Protein AF-A0A0L0VK08-F1 (afdb_monomer)

Structure (mmCIF, N/CA/C/O backbone):
data_AF-A0A0L0VK08-F1
#
_entry.id   AF-A0A0L0VK08-F1
#
loop_
_atom_site.group_PDB
_atom_site.id
_atom_site.type_symbol
_atom_site.label_atom_id
_atom_site.label_alt_id
_atom_site.label_comp_id
_atom_site.label_asym_id
_atom_site.label_entity_id
_atom_site.label_seq_id
_atom_site.pdbx_PDB_ins_code
_atom_site.Cartn_x
_atom_site.Cartn_y
_atom_site.Cartn_z
_atom_site.occupancy
_atom_site.B_iso_or_equiv
_atom_site.auth_seq_id
_atom_site.auth_comp_id
_atom_site.auth_asym_id
_atom_site.auth_atom_id
_atom_site.pdbx_PDB_model_num
ATOM 1 N N . MET A 1 1 ? 15.764 -0.395 -64.715 1.00 39.56 1 MET A N 1
ATOM 2 C CA . MET A 1 1 ? 15.045 -0.062 -63.466 1.00 39.56 1 MET A CA 1
ATOM 3 C C . MET A 1 1 ? 15.143 -1.273 -62.553 1.00 39.56 1 MET A C 1
ATOM 5 O O . MET A 1 1 ? 14.579 -2.305 -62.885 1.00 39.56 1 MET A O 1
ATOM 9 N N . THR A 1 2 ? 15.947 -1.210 -61.494 1.00 41.09 2 THR A N 1
ATOM 10 C CA . THR A 1 2 ? 16.147 -2.313 -60.541 1.00 41.09 2 THR A CA 1
ATOM 11 C C . THR A 1 2 ? 15.056 -2.262 -59.473 1.00 41.09 2 THR A C 1
ATOM 13 O O . THR A 1 2 ? 14.945 -1.271 -58.756 1.00 41.09 2 THR A O 1
ATOM 16 N N . ALA A 1 3 ? 14.233 -3.308 -59.380 1.00 49.62 3 ALA A N 1
ATOM 17 C CA . ALA A 1 3 ? 13.286 -3.469 -58.282 1.00 49.62 3 ALA A CA 1
ATOM 18 C C . ALA A 1 3 ? 14.074 -3.762 -56.994 1.00 49.62 3 ALA A C 1
ATOM 20 O O . ALA A 1 3 ? 14.828 -4.732 -56.936 1.00 49.62 3 ALA A O 1
ATOM 21 N N . GLY A 1 4 ? 13.954 -2.888 -55.993 1.00 55.97 4 GLY A N 1
ATOM 22 C CA . GLY A 1 4 ? 14.628 -3.047 -54.707 1.00 55.97 4 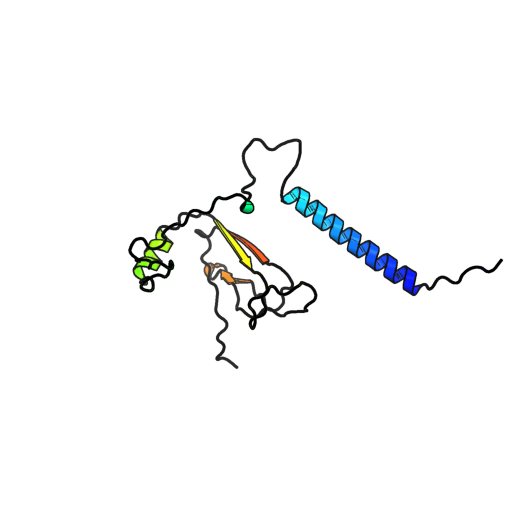GLY A CA 1
ATOM 23 C C . GLY A 1 4 ? 14.109 -4.276 -53.963 1.00 55.97 4 GLY A C 1
ATOM 24 O O . GLY A 1 4 ? 12.905 -4.420 -53.763 1.00 55.97 4 GLY A O 1
ATOM 25 N N . TYR A 1 5 ? 15.019 -5.160 -53.559 1.00 65.75 5 TYR A N 1
ATOM 26 C CA . TYR A 1 5 ? 14.718 -6.294 -52.691 1.00 65.75 5 TYR A CA 1
ATOM 27 C C . TYR A 1 5 ? 14.348 -5.779 -51.293 1.00 65.75 5 TYR A C 1
ATOM 29 O O . TYR A 1 5 ? 15.152 -5.107 -50.647 1.00 65.75 5 TYR A O 1
ATOM 37 N N . VAL A 1 6 ? 13.130 -6.072 -50.835 1.00 62.78 6 VAL A N 1
ATOM 38 C CA . VAL A 1 6 ? 12.663 -5.749 -49.479 1.00 62.78 6 VAL A CA 1
ATOM 39 C C . VAL A 1 6 ? 12.736 -7.020 -48.642 1.00 62.78 6 VAL A C 1
ATOM 41 O O . VAL A 1 6 ? 12.086 -8.009 -48.972 1.00 62.78 6 VAL A O 1
ATOM 44 N N . ASP A 1 7 ? 13.529 -6.993 -47.569 1.00 72.06 7 ASP A N 1
ATOM 45 C CA . ASP A 1 7 ? 13.682 -8.124 -46.652 1.00 72.06 7 ASP A CA 1
ATOM 46 C C . ASP A 1 7 ? 12.348 -8.417 -45.925 1.00 72.06 7 ASP A C 1
ATOM 48 O O . ASP A 1 7 ? 11.868 -7.576 -45.153 1.00 72.06 7 ASP A O 1
ATOM 52 N N . PRO A 1 8 ? 11.737 -9.599 -46.127 1.00 61.53 8 PRO A N 1
ATOM 53 C CA . PRO A 1 8 ? 10.481 -9.966 -45.476 1.00 61.53 8 PRO A CA 1
ATOM 54 C C . PRO A 1 8 ? 10.585 -10.017 -43.942 1.00 61.53 8 PRO A C 1
ATOM 56 O O . PRO A 1 8 ? 9.575 -9.827 -43.257 1.00 61.53 8 PRO A O 1
ATOM 59 N N . ASN A 1 9 ? 11.783 -10.194 -43.372 1.00 67.06 9 ASN A N 1
ATOM 60 C CA . ASN A 1 9 ? 11.978 -10.135 -41.921 1.00 67.06 9 ASN A CA 1
ATOM 61 C C . ASN A 1 9 ? 11.842 -8.709 -41.378 1.00 67.06 9 ASN A C 1
ATOM 63 O O . ASN A 1 9 ? 11.232 -8.514 -40.325 1.00 67.06 9 ASN A O 1
ATOM 67 N N . ALA A 1 10 ? 12.321 -7.702 -42.114 1.00 63.62 10 ALA A N 1
ATOM 68 C CA . ALA A 1 10 ? 12.149 -6.299 -41.743 1.00 63.62 10 ALA A CA 1
ATOM 69 C C . ALA A 1 10 ? 10.664 -5.892 -41.740 1.00 63.62 10 ALA A C 1
ATOM 71 O O . ALA A 1 10 ? 10.222 -5.152 -40.858 1.00 63.62 10 ALA A O 1
ATOM 72 N N . LEU A 1 11 ? 9.875 -6.438 -42.673 1.00 60.41 11 LEU A N 1
ATOM 73 C CA . LEU A 1 11 ? 8.430 -6.210 -42.741 1.00 60.41 11 LEU A CA 1
ATOM 74 C C . LEU A 1 11 ? 7.705 -6.812 -41.523 1.00 60.41 11 LEU A C 1
ATOM 76 O O . LEU A 1 11 ? 6.884 -6.149 -40.890 1.00 60.41 11 LEU A O 1
ATOM 80 N N . ASN A 1 12 ? 8.048 -8.046 -41.146 1.00 65.50 12 ASN A N 1
ATOM 81 C CA . ASN A 1 12 ? 7.442 -8.738 -40.004 1.00 65.50 12 ASN A CA 1
ATOM 82 C C . ASN A 1 12 ? 7.801 -8.089 -38.657 1.00 65.50 12 ASN A C 1
ATOM 84 O O . ASN A 1 12 ? 6.940 -7.968 -37.781 1.00 65.50 12 ASN A O 1
ATOM 88 N N . ILE A 1 13 ? 9.042 -7.614 -38.505 1.00 66.50 13 ILE A N 1
ATOM 89 C CA . ILE A 1 13 ? 9.480 -6.858 -37.321 1.00 66.50 13 ILE A CA 1
ATOM 90 C C . ILE A 1 13 ? 8.703 -5.538 -37.221 1.00 66.50 13 ILE A C 1
ATOM 92 O O . ILE A 1 13 ? 8.157 -5.224 -36.160 1.00 66.50 13 ILE A O 1
ATOM 96 N N . ALA A 1 14 ? 8.555 -4.813 -38.336 1.00 64.50 14 ALA A N 1
ATOM 97 C CA . ALA A 1 14 ? 7.776 -3.578 -38.385 1.00 64.50 14 ALA A CA 1
ATOM 98 C C . ALA A 1 14 ? 6.291 -3.806 -38.041 1.00 64.50 14 ALA A C 1
ATOM 100 O O . ALA A 1 14 ? 5.707 -3.037 -37.273 1.00 64.50 14 ALA A O 1
ATOM 101 N N . HIS A 1 15 ? 5.684 -4.890 -38.537 1.00 65.69 15 HIS A N 1
ATOM 102 C CA . HIS A 1 15 ? 4.318 -5.279 -38.172 1.00 65.69 15 HIS A CA 1
ATOM 103 C C . HIS A 1 15 ? 4.180 -5.615 -36.677 1.00 65.69 15 HIS A C 1
ATOM 105 O O . HIS A 1 15 ? 3.203 -5.206 -36.037 1.00 65.69 15 HIS A O 1
ATOM 111 N N . GLY A 1 16 ? 5.165 -6.308 -36.098 1.00 66.31 16 GLY A N 1
ATOM 112 C CA . GLY A 1 16 ? 5.218 -6.604 -34.665 1.00 66.31 16 GLY A CA 1
ATOM 113 C C . GLY A 1 16 ? 5.289 -5.342 -33.800 1.00 66.31 16 GLY A C 1
ATOM 114 O O . GLY A 1 16 ? 4.549 -5.219 -32.819 1.00 66.31 16 GLY A O 1
ATOM 115 N N . ASP A 1 17 ? 6.115 -4.373 -34.188 1.00 66.88 17 ASP A N 1
ATOM 116 C CA . ASP A 1 17 ? 6.269 -3.107 -33.464 1.00 66.88 17 ASP A CA 1
ATOM 117 C C . ASP A 1 17 ? 5.053 -2.185 -33.600 1.00 66.88 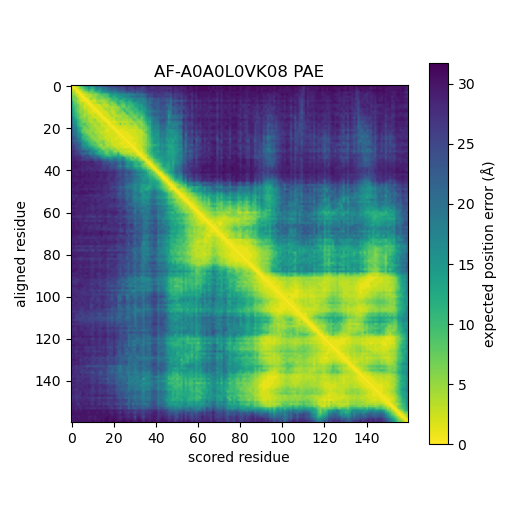17 ASP A C 1
ATOM 119 O O . ASP A 1 17 ? 4.644 -1.556 -32.619 1.00 66.88 17 ASP A O 1
ATOM 123 N N . LEU A 1 18 ? 4.407 -2.150 -34.769 1.00 67.94 18 LEU A N 1
ATOM 124 C CA . LEU A 1 18 ? 3.142 -1.431 -34.964 1.00 67.94 18 LEU A CA 1
ATOM 125 C C . LEU A 1 18 ? 2.023 -2.007 -34.087 1.00 67.94 18 LEU A C 1
ATOM 127 O O . LEU A 1 18 ? 1.283 -1.254 -33.451 1.00 67.94 18 LEU A O 1
ATOM 131 N N . SER A 1 19 ? 1.936 -3.335 -33.986 1.00 74.44 19 SER A N 1
ATOM 132 C CA . SER A 1 19 ? 0.971 -4.021 -33.117 1.00 74.44 19 SER A CA 1
ATOM 133 C C . SER A 1 19 ? 1.220 -3.726 -31.632 1.00 74.44 19 SER A C 1
ATOM 135 O O . SER A 1 19 ? 0.285 -3.409 -30.890 1.00 74.44 19 SER A O 1
ATOM 137 N N . LYS A 1 20 ? 2.487 -3.734 -31.189 1.00 67.06 20 LYS A N 1
ATOM 138 C CA . LYS A 1 20 ? 2.864 -3.346 -29.817 1.00 67.06 20 LYS A CA 1
ATOM 139 C C . LYS A 1 20 ? 2.520 -1.884 -29.525 1.00 67.06 20 LYS A C 1
ATOM 141 O O . LYS A 1 20 ? 1.909 -1.607 -28.494 1.00 67.06 20 LYS A O 1
ATOM 146 N N . ARG A 1 21 ? 2.842 -0.957 -30.436 1.00 68.94 21 ARG A N 1
ATOM 147 C CA . ARG A 1 21 ? 2.494 0.472 -30.304 1.00 68.94 21 ARG A CA 1
ATOM 148 C C . ARG A 1 21 ? 0.985 0.683 -30.217 1.00 68.94 21 ARG A C 1
ATOM 150 O O . ARG A 1 21 ? 0.540 1.462 -29.376 1.00 68.94 21 ARG A O 1
ATOM 157 N N . LYS A 1 22 ? 0.203 -0.058 -31.008 1.00 74.44 22 LYS A N 1
ATOM 158 C CA . LYS A 1 22 ? -1.263 -0.021 -30.961 1.00 74.44 22 LYS A CA 1
ATOM 159 C C . LYS A 1 22 ? -1.801 -0.487 -29.605 1.00 74.44 22 LYS A C 1
ATOM 161 O O . LYS A 1 22 ? -2.614 0.214 -29.016 1.00 74.44 22 LYS A O 1
ATOM 166 N N . LYS A 1 23 ? -1.277 -1.586 -29.049 1.00 69.00 23 LYS A N 1
ATOM 167 C CA . LYS A 1 23 ? -1.649 -2.059 -27.700 1.00 69.00 23 LYS A CA 1
ATOM 168 C C . LYS A 1 23 ? -1.271 -1.065 -26.598 1.00 69.00 23 LYS A C 1
ATOM 170 O O . LYS A 1 23 ? -2.041 -0.869 -25.661 1.00 69.00 23 LYS A O 1
ATOM 175 N N . VAL A 1 24 ? -0.106 -0.419 -26.701 1.00 64.88 24 VAL A N 1
ATOM 176 C CA . VAL A 1 24 ? 0.319 0.638 -25.763 1.00 64.88 24 VAL A CA 1
ATOM 177 C C . VAL A 1 24 ? -0.610 1.852 -25.854 1.00 64.88 24 VAL A C 1
ATOM 179 O O . VAL A 1 24 ? -1.016 2.376 -24.820 1.00 64.88 24 VAL A O 1
ATOM 182 N N . GLN A 1 25 ? -1.007 2.263 -27.062 1.00 68.44 25 GLN A N 1
ATOM 183 C CA . GLN A 1 25 ? -1.979 3.340 -27.263 1.00 68.44 25 GLN A CA 1
ATOM 184 C C . GLN A 1 25 ? -3.377 2.972 -26.766 1.00 68.44 25 GLN A C 1
ATOM 186 O O . GLN A 1 25 ? -3.998 3.793 -26.105 1.00 68.44 25 GLN A O 1
ATOM 191 N N . GLU A 1 26 ? -3.868 1.759 -27.015 1.00 68.69 26 GLU A N 1
ATOM 192 C CA . GLU A 1 26 ? -5.157 1.286 -26.491 1.00 68.69 26 GLU A CA 1
ATOM 193 C C . GLU A 1 26 ? -5.153 1.270 -24.959 1.00 68.69 26 GLU A C 1
ATOM 195 O O . GLU A 1 26 ? -6.079 1.784 -24.333 1.00 68.69 26 GLU A O 1
ATOM 200 N N . ARG A 1 27 ? -4.075 0.775 -24.339 1.00 61.56 27 ARG A N 1
ATOM 201 C CA . ARG A 1 27 ? -3.923 0.774 -22.878 1.00 61.56 27 ARG A CA 1
ATOM 202 C C . ARG A 1 27 ? -3.812 2.192 -22.307 1.00 61.56 27 ARG A C 1
ATOM 204 O O . ARG A 1 27 ? -4.426 2.467 -21.281 1.00 61.56 27 ARG A O 1
ATOM 211 N N . ALA A 1 28 ? -3.103 3.099 -22.984 1.00 58.59 28 ALA A N 1
ATOM 212 C CA . ALA A 1 28 ? -3.029 4.514 -22.613 1.00 58.59 28 ALA A CA 1
ATOM 213 C C . ALA A 1 28 ? -4.383 5.232 -22.767 1.00 58.59 28 ALA A C 1
ATOM 215 O O . ALA A 1 28 ? -4.743 6.051 -21.923 1.00 58.59 28 ALA A O 1
ATOM 216 N N . SER A 1 29 ? -5.162 4.909 -23.802 1.00 59.09 29 SER A N 1
ATOM 217 C CA . SER A 1 29 ? -6.523 5.418 -24.011 1.00 59.09 29 SER A CA 1
ATOM 218 C C . SER A 1 29 ? -7.478 4.924 -22.928 1.00 59.09 29 SER A C 1
ATOM 220 O O . SER A 1 29 ? -8.205 5.726 -22.347 1.00 59.09 29 SER A O 1
ATOM 222 N N . LEU A 1 30 ? -7.428 3.632 -22.592 1.00 56.91 30 LEU A N 1
ATOM 223 C CA . LEU A 1 30 ? -8.206 3.058 -21.493 1.00 56.91 30 LEU A CA 1
ATOM 224 C C . LEU A 1 30 ? -7.813 3.683 -20.149 1.00 56.91 30 LEU A C 1
ATOM 226 O O . LEU A 1 30 ? -8.692 4.063 -19.384 1.00 56.91 30 LEU A O 1
ATOM 230 N N . GLN A 1 31 ? -6.517 3.887 -19.885 1.00 52.16 31 GLN A N 1
ATOM 231 C CA . GLN A 1 31 ? -6.064 4.632 -18.705 1.00 52.16 31 GLN A CA 1
ATOM 232 C C . GLN A 1 31 ? -6.582 6.072 -18.697 1.00 52.16 31 GLN A C 1
ATOM 234 O O . GLN A 1 31 ? -7.019 6.533 -17.651 1.00 52.16 31 GLN A O 1
ATOM 239 N N . ARG A 1 32 ? -6.594 6.787 -19.829 1.00 47.16 32 ARG A N 1
ATOM 240 C CA . ARG A 1 32 ? -7.156 8.150 -19.901 1.00 47.16 32 ARG A CA 1
ATOM 241 C C . ARG A 1 32 ? -8.653 8.183 -19.581 1.00 47.16 32 ARG A C 1
ATOM 243 O O . ARG A 1 32 ? -9.083 9.073 -18.853 1.00 47.16 32 ARG A O 1
ATOM 250 N N . PHE A 1 33 ? -9.427 7.215 -20.073 1.00 51.19 33 PHE A N 1
ATOM 251 C CA . PHE A 1 33 ? -10.853 7.101 -19.749 1.00 51.19 33 PHE A CA 1
ATOM 252 C C . PHE A 1 33 ? -11.092 6.708 -18.283 1.00 51.19 33 PHE A C 1
ATOM 254 O O . PHE A 1 33 ? -11.981 7.269 -17.649 1.00 51.19 33 PHE A O 1
ATOM 261 N N . SER A 1 34 ? -10.268 5.818 -17.722 1.00 48.25 34 SER A N 1
ATOM 262 C CA . SER A 1 34 ? -10.388 5.356 -16.331 1.00 48.25 34 SER A CA 1
ATOM 263 C C . SER A 1 34 ? -9.827 6.336 -15.289 1.00 48.25 34 SER A C 1
ATOM 265 O O . SER A 1 34 ? -10.273 6.326 -14.147 1.00 48.25 34 SER A O 1
ATOM 267 N N . ILE A 1 35 ? -8.853 7.180 -15.656 1.00 50.00 35 ILE A N 1
ATOM 2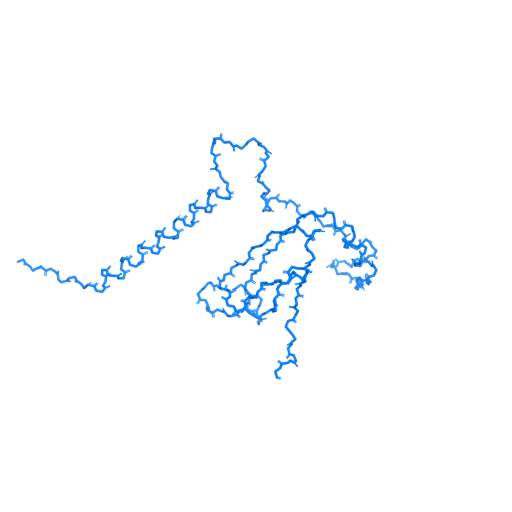68 C CA . ILE A 1 35 ? -8.152 8.115 -14.745 1.00 50.00 35 ILE A CA 1
ATOM 269 C C . ILE A 1 35 ? -8.680 9.562 -14.880 1.00 50.00 35 ILE A C 1
ATOM 271 O O . ILE A 1 35 ? -8.324 10.450 -14.102 1.00 50.00 35 ILE A O 1
ATOM 275 N N . GLY A 1 36 ? -9.647 9.782 -15.772 1.00 48.19 36 GLY A N 1
ATOM 276 C CA . GLY A 1 36 ? -10.533 10.937 -15.734 1.00 48.19 36 GLY A CA 1
ATOM 277 C C . GLY A 1 36 ? -10.208 11.995 -16.776 1.00 48.19 36 GLY A C 1
ATOM 278 O O . GLY A 1 36 ? -9.168 12.647 -16.716 1.00 48.19 36 GLY A O 1
ATOM 279 N N . LEU A 1 37 ? -11.163 12.172 -17.689 1.00 45.25 37 LEU A N 1
ATOM 280 C CA . LEU A 1 37 ? -11.699 13.439 -18.200 1.00 45.25 37 LEU A CA 1
ATOM 281 C C . LEU A 1 37 ? -12.723 13.083 -19.295 1.00 45.25 37 LEU A C 1
ATOM 283 O O . LEU A 1 37 ? -12.393 13.020 -20.475 1.00 45.25 37 LEU A O 1
ATOM 287 N N . ASN A 1 38 ? -13.972 12.812 -18.912 1.00 46.12 38 ASN A N 1
ATOM 288 C CA . ASN A 1 38 ? -15.110 12.882 -19.829 1.00 46.12 38 ASN A CA 1
ATOM 289 C C . ASN A 1 38 ? -15.750 14.273 -19.701 1.00 46.12 38 ASN A C 1
ATOM 291 O O . ASN A 1 38 ? -16.153 14.695 -18.617 1.00 46.12 38 ASN A O 1
ATOM 295 N N . ASN A 1 39 ? -15.841 14.992 -20.820 1.00 52.69 39 ASN A N 1
ATOM 296 C CA . ASN A 1 39 ? -16.311 16.383 -20.878 1.00 52.69 39 ASN A CA 1
ATOM 297 C C . ASN A 1 39 ? -17.833 16.536 -20.703 1.00 52.69 39 ASN A C 1
ATOM 299 O O . ASN A 1 39 ? -18.358 17.624 -20.915 1.00 52.69 39 ASN A O 1
ATOM 303 N N . THR A 1 40 ? -18.558 15.470 -20.360 1.00 47.03 40 THR A N 1
ATOM 304 C CA . THR A 1 40 ? -20.028 15.472 -20.399 1.00 47.03 40 THR A CA 1
ATOM 305 C C . THR A 1 40 ? -20.725 15.037 -19.118 1.00 47.03 40 THR A C 1
ATOM 307 O O . THR A 1 40 ? -21.932 15.219 -19.034 1.00 47.03 40 THR A O 1
ATOM 310 N N . THR A 1 41 ? -20.029 14.563 -18.082 1.00 46.00 41 THR A N 1
ATOM 311 C CA . THR A 1 41 ? -20.699 14.203 -16.816 1.00 46.00 41 THR A CA 1
ATOM 312 C C . THR A 1 41 ? -19.681 14.011 -15.697 1.00 46.00 41 THR A C 1
ATOM 314 O O . THR A 1 41 ? -19.267 12.898 -15.409 1.00 46.00 41 THR A O 1
ATOM 317 N N . ASN A 1 42 ? -19.265 15.098 -15.046 1.00 42.97 42 ASN A N 1
ATOM 318 C CA . ASN A 1 42 ? -18.631 15.025 -13.726 1.00 42.97 42 ASN A CA 1
ATOM 319 C C . ASN A 1 42 ? -19.170 16.153 -12.852 1.00 42.97 42 ASN A C 1
ATOM 321 O O . ASN A 1 42 ? -18.539 17.189 -12.645 1.00 42.97 42 ASN A O 1
ATOM 325 N N . SER A 1 43 ? -20.373 15.945 -12.330 1.00 44.50 43 SER A N 1
ATOM 326 C CA . SER A 1 43 ? -20.923 16.743 -11.243 1.00 44.50 43 SER A CA 1
ATOM 327 C C . SER A 1 43 ? -20.159 16.449 -9.946 1.00 44.50 43 SER A C 1
ATOM 329 O O . SER A 1 43 ? -20.627 15.643 -9.157 1.00 44.50 43 SER A O 1
ATOM 331 N N . ILE A 1 44 ? -18.991 17.066 -9.726 1.00 46.94 44 ILE A N 1
ATOM 332 C CA . ILE A 1 44 ? -18.353 17.352 -8.411 1.00 46.94 44 ILE A CA 1
ATOM 333 C C . ILE A 1 44 ? -18.137 16.152 -7.439 1.00 46.94 44 ILE A C 1
ATOM 335 O O . ILE A 1 44 ? -17.534 16.290 -6.380 1.00 46.94 44 ILE A O 1
ATOM 339 N N . LYS A 1 45 ? -18.526 14.930 -7.786 1.00 47.31 45 LYS A N 1
ATOM 340 C CA . LYS A 1 45 ? -18.451 13.732 -6.954 1.00 47.31 45 LYS A CA 1
ATOM 341 C C . LYS A 1 45 ? -17.939 12.599 -7.838 1.00 47.31 45 LYS A C 1
ATOM 343 O O . LYS A 1 45 ? -18.464 12.418 -8.925 1.00 47.31 45 LYS A O 1
ATOM 348 N N . GLN A 1 46 ? -16.987 11.816 -7.323 1.00 46.81 46 GLN A N 1
ATOM 349 C CA . GLN A 1 46 ? -16.551 10.495 -7.827 1.00 46.81 46 GLN A CA 1
ATOM 350 C C . GLN A 1 46 ? -15.244 10.378 -8.639 1.00 46.81 46 GLN A C 1
ATOM 352 O O . GLN A 1 46 ? -15.057 9.399 -9.349 1.00 46.81 46 GLN A O 1
ATOM 357 N N . SER A 1 47 ? -14.243 11.236 -8.420 1.00 41.16 47 SER A N 1
ATOM 358 C CA . SER A 1 47 ? -12.853 10.767 -8.585 1.00 41.16 47 SER A CA 1
ATOM 359 C C . SER A 1 47 ? -12.005 11.195 -7.392 1.00 41.16 47 SER A C 1
ATOM 361 O O . SER A 1 47 ? -11.591 12.354 -7.301 1.00 41.16 47 SER A O 1
ATOM 363 N N . ILE A 1 48 ? -11.740 10.272 -6.465 1.00 48.81 48 ILE A N 1
ATOM 364 C CA . ILE A 1 48 ? -10.704 10.471 -5.447 1.00 48.81 48 ILE A CA 1
ATOM 365 C C . ILE A 1 48 ? -9.364 10.374 -6.180 1.00 48.81 48 ILE A C 1
ATOM 367 O O . ILE A 1 48 ? -8.842 9.290 -6.429 1.00 48.81 48 ILE A O 1
ATOM 371 N N . ARG A 1 49 ? -8.825 11.523 -6.601 1.00 52.06 49 ARG A N 1
ATOM 372 C CA . ARG A 1 49 ? -7.466 11.612 -7.145 1.00 52.06 49 ARG A CA 1
ATOM 373 C C . ARG A 1 49 ? -6.485 11.663 -5.982 1.00 52.06 49 ARG A C 1
ATOM 375 O O . ARG A 1 49 ? -6.137 12.748 -5.521 1.00 52.06 49 ARG A O 1
ATOM 382 N N . TRP A 1 50 ? -6.029 10.490 -5.544 1.00 44.16 50 TRP A N 1
ATOM 383 C CA . TRP A 1 50 ? -5.061 10.319 -4.452 1.00 44.16 50 TRP A CA 1
ATOM 384 C C . TRP A 1 50 ? -3.809 11.205 -4.591 1.00 44.16 50 TRP A C 1
ATOM 386 O O . TRP A 1 50 ? -3.300 11.704 -3.597 1.00 44.16 50 TRP A O 1
ATOM 396 N N . GLN A 1 51 ? -3.388 11.519 -5.823 1.00 45.47 51 GLN A N 1
ATOM 397 C CA . GLN A 1 51 ? -2.266 12.425 -6.123 1.00 45.47 51 GLN A CA 1
ATOM 398 C C . GLN A 1 51 ? -2.431 13.870 -5.613 1.00 45.47 51 GLN A C 1
ATOM 400 O O . GLN A 1 51 ? -1.453 14.610 -5.573 1.00 45.47 51 GLN A O 1
ATOM 405 N N . ARG A 1 52 ? -3.652 14.314 -5.283 1.00 46.78 52 ARG A N 1
ATOM 406 C CA . ARG A 1 52 ? -3.936 15.688 -4.823 1.00 46.78 52 ARG A CA 1
ATOM 407 C C . ARG A 1 52 ? -4.338 15.767 -3.353 1.00 46.78 52 ARG A C 1
ATOM 409 O O . ARG A 1 52 ? -4.708 16.846 -2.890 1.00 46.78 52 ARG A O 1
ATOM 416 N N . VAL A 1 53 ? -4.298 14.651 -2.630 1.00 50.41 53 VAL A N 1
ATOM 417 C CA . VAL A 1 53 ? -4.546 14.656 -1.189 1.00 50.41 53 VAL A CA 1
ATOM 418 C C . VAL A 1 53 ? -3.351 15.338 -0.533 1.00 50.41 53 VAL A C 1
ATOM 420 O O . VAL A 1 53 ? -2.218 14.878 -0.659 1.00 50.41 53 VAL A O 1
ATOM 423 N N . LYS A 1 54 ? -3.595 16.477 0.122 1.00 51.88 54 LYS A N 1
ATOM 424 C CA . LYS A 1 54 ? -2.592 17.088 0.992 1.00 51.88 54 LYS A CA 1
ATOM 425 C C . LYS A 1 54 ? -2.338 16.112 2.132 1.00 51.88 54 LYS A C 1
ATOM 427 O O . LYS A 1 54 ? -3.279 15.682 2.792 1.00 51.88 54 LYS A O 1
ATOM 432 N N . TRP A 1 55 ? -1.084 15.723 2.297 1.00 43.88 55 TRP A N 1
ATOM 433 C CA . TRP A 1 55 ? -0.688 14.842 3.377 1.00 43.88 55 TRP A CA 1
ATOM 434 C C . TRP A 1 55 ? -0.401 15.690 4.610 1.00 43.88 55 TRP A C 1
ATOM 436 O O . TRP A 1 55 ? 0.549 16.472 4.607 1.00 43.88 55 TRP A O 1
ATOM 446 N N . ASP A 1 56 ? -1.227 15.538 5.639 1.00 56.22 56 ASP A N 1
ATOM 447 C CA . ASP A 1 56 ? -0.939 16.063 6.968 1.00 56.22 56 ASP A CA 1
ATOM 448 C C . ASP A 1 56 ? -0.318 14.946 7.809 1.00 56.22 56 ASP A C 1
ATOM 450 O O . ASP A 1 56 ? -0.762 13.795 7.771 1.00 56.22 56 ASP A O 1
ATOM 454 N N . LEU A 1 57 ? 0.727 15.278 8.569 1.00 56.69 57 LEU A N 1
ATOM 455 C CA . LEU A 1 57 ? 1.384 14.339 9.473 1.00 56.69 57 LEU A CA 1
ATOM 456 C C . LEU A 1 57 ? 0.410 13.964 10.603 1.00 56.69 57 LEU A C 1
ATOM 458 O O . LEU A 1 57 ? 0.286 14.679 11.598 1.00 56.69 57 LEU A O 1
ATOM 462 N N . VAL A 1 58 ? -0.278 12.833 10.463 1.00 61.66 58 VAL A N 1
ATOM 463 C CA . VAL A 1 58 ? -1.135 12.293 11.523 1.00 61.66 58 VAL A CA 1
ATOM 464 C C . VAL A 1 58 ? -0.261 11.538 12.523 1.00 61.66 58 VAL A C 1
ATOM 466 O O . VAL A 1 58 ? 0.411 10.566 12.174 1.00 61.66 58 VAL A O 1
ATOM 469 N N . LYS A 1 59 ? -0.274 11.963 13.792 1.00 66.25 59 LYS A N 1
ATOM 470 C CA . LYS A 1 59 ? 0.361 11.216 14.887 1.00 66.25 59 LYS A CA 1
ATOM 471 C C . LYS A 1 59 ? -0.452 9.951 15.172 1.00 66.25 59 LYS A C 1
ATOM 473 O O . LYS A 1 59 ? -1.348 9.971 16.007 1.00 66.25 59 LYS A O 1
ATOM 478 N N . LEU A 1 60 ? -0.118 8.857 14.483 1.00 65.00 60 LEU A N 1
ATOM 479 C CA . LEU A 1 60 ? -0.735 7.535 14.684 1.00 65.00 60 LEU A CA 1
ATOM 480 C C . LEU A 1 60 ? -0.627 7.055 16.139 1.00 65.00 60 LEU A C 1
ATOM 482 O O . LEU A 1 60 ? -1.520 6.382 16.642 1.00 65.00 60 LEU A O 1
ATOM 486 N N . TYR A 1 61 ? 0.452 7.447 16.821 1.00 76.38 61 TYR A N 1
ATOM 487 C CA . TYR A 1 61 ? 0.711 7.124 18.218 1.00 76.38 61 TYR A CA 1
ATOM 488 C C . TYR A 1 61 ? 0.885 8.424 19.013 1.00 76.38 61 TYR A C 1
ATOM 490 O O . TYR A 1 61 ? 1.995 8.957 19.080 1.00 76.38 61 TYR A O 1
ATOM 498 N N . PRO A 1 62 ? -0.192 8.974 19.600 1.00 73.31 62 PRO A N 1
ATOM 499 C CA . PRO A 1 62 ? -0.158 10.293 20.237 1.00 73.31 6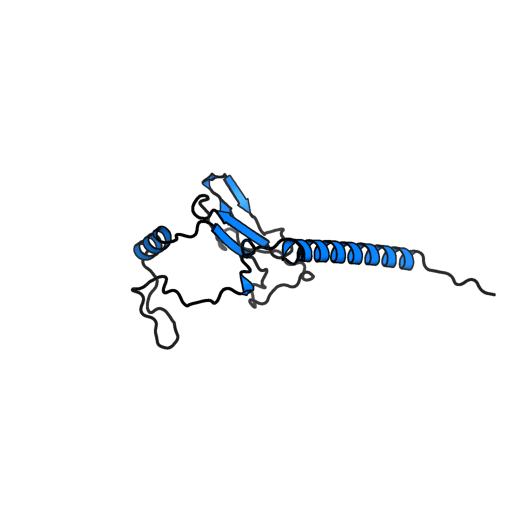2 PRO A CA 1
ATOM 500 C C . PRO A 1 62 ? 0.805 10.368 21.432 1.00 73.31 62 PRO A C 1
ATOM 502 O O . PRO A 1 62 ? 1.291 11.451 21.752 1.00 73.31 62 PRO A O 1
ATOM 505 N N . ASN A 1 63 ? 1.123 9.224 22.046 1.00 82.62 63 ASN A N 1
ATOM 506 C CA . ASN A 1 63 ? 1.985 9.118 23.224 1.00 82.62 63 ASN A CA 1
ATOM 507 C C . ASN A 1 63 ? 3.463 8.848 22.894 1.00 82.62 63 ASN A C 1
ATOM 509 O O . ASN A 1 63 ? 4.282 8.740 23.810 1.00 82.62 63 ASN A O 1
ATOM 513 N N . ILE A 1 64 ? 3.821 8.701 21.614 1.00 82.31 64 ILE A N 1
ATOM 514 C CA . ILE A 1 64 ? 5.218 8.537 21.207 1.00 82.31 64 ILE A CA 1
ATOM 515 C C . ILE A 1 64 ? 5.810 9.921 20.964 1.00 82.31 64 ILE A C 1
ATOM 517 O O . ILE A 1 64 ? 5.329 10.692 20.131 1.00 82.31 64 ILE A O 1
ATOM 521 N N . ILE A 1 65 ? 6.857 10.239 21.722 1.00 83.00 65 ILE A N 1
ATOM 522 C CA . ILE A 1 65 ? 7.577 11.500 21.589 1.00 83.00 65 ILE A CA 1
ATOM 523 C C . ILE A 1 65 ? 8.579 11.341 20.450 1.00 83.00 65 ILE A C 1
ATOM 525 O O . ILE A 1 65 ? 9.341 10.373 20.405 1.00 83.00 65 ILE A O 1
ATOM 529 N N . PHE A 1 66 ? 8.568 12.308 19.542 1.00 81.06 66 PHE A N 1
ATOM 530 C CA . PHE A 1 66 ? 9.514 12.394 18.443 1.00 81.06 66 PHE A CA 1
ATOM 531 C C . PHE A 1 66 ? 10.651 13.335 18.829 1.00 81.06 66 PHE A C 1
ATOM 533 O O . PHE A 1 66 ? 10.421 14.372 19.457 1.00 81.06 66 PHE A O 1
ATOM 540 N N . ASP A 1 67 ? 11.877 12.963 18.479 1.00 82.44 67 ASP A N 1
ATOM 541 C CA . ASP A 1 67 ? 13.030 13.839 18.636 1.00 82.44 67 ASP A CA 1
ATOM 542 C C . ASP A 1 67 ? 13.028 14.967 17.584 1.00 82.44 67 ASP A C 1
ATOM 544 O O . ASP A 1 67 ? 12.182 15.041 16.690 1.00 82.44 67 ASP A O 1
ATOM 548 N N . LYS A 1 68 ? 14.023 15.854 17.667 1.00 83.56 68 LYS A N 1
ATOM 549 C CA . LYS A 1 68 ? 14.232 16.954 16.708 1.00 83.56 68 LYS A CA 1
ATOM 550 C C . LYS A 1 68 ? 14.443 16.503 15.251 1.00 83.56 68 LYS A C 1
ATOM 552 O O . LYS A 1 68 ? 14.377 17.339 14.356 1.00 83.56 68 LYS A O 1
ATOM 557 N N . ASN A 1 69 ? 14.699 15.216 15.016 1.00 83.19 69 ASN A N 1
ATOM 558 C CA . ASN A 1 69 ? 14.907 14.611 13.703 1.00 83.19 69 ASN A CA 1
ATOM 559 C C . ASN A 1 69 ? 13.673 13.812 13.231 1.00 83.19 69 ASN A C 1
ATOM 561 O O . ASN A 1 69 ? 13.770 13.093 12.239 1.00 83.19 69 ASN A O 1
ATOM 565 N N . ASN A 1 70 ? 12.527 13.923 13.918 1.00 75.25 70 ASN A N 1
ATOM 566 C CA . ASN A 1 70 ? 11.316 13.130 13.680 1.00 75.25 70 ASN A CA 1
ATOM 567 C C . ASN A 1 70 ? 11.508 11.612 13.845 1.00 75.25 70 ASN A C 1
ATOM 569 O O . ASN A 1 70 ? 10.760 10.828 13.254 1.00 75.25 70 ASN A O 1
ATOM 573 N N . ASN A 1 71 ? 12.448 11.177 14.684 1.00 79.19 71 ASN A N 1
ATOM 574 C CA . ASN A 1 71 ? 12.542 9.774 15.071 1.00 79.19 71 ASN A CA 1
ATOM 575 C C . ASN A 1 71 ? 11.736 9.520 16.350 1.00 79.19 71 ASN A C 1
ATOM 577 O O . ASN A 1 71 ? 11.836 10.304 17.300 1.00 79.19 71 ASN A O 1
ATOM 581 N N . PRO A 1 72 ? 10.953 8.431 16.416 1.00 84.00 72 PRO A N 1
ATOM 582 C CA . PRO A 1 72 ? 10.264 8.051 17.638 1.00 84.00 72 PRO A CA 1
ATOM 583 C C . PRO A 1 72 ? 11.274 7.585 18.695 1.00 84.00 72 PRO A C 1
ATOM 585 O O . PRO A 1 72 ? 12.188 6.815 18.404 1.00 84.00 72 PRO A O 1
ATOM 588 N N . ASN A 1 73 ? 11.091 8.009 19.945 1.00 86.38 73 ASN A N 1
ATOM 589 C CA . ASN A 1 73 ? 11.964 7.617 21.057 1.00 86.38 73 ASN A CA 1
ATOM 590 C C . ASN A 1 73 ? 11.809 6.146 21.494 1.00 86.38 73 ASN A C 1
ATOM 592 O O . ASN A 1 73 ? 12.656 5.623 22.216 1.00 86.38 73 ASN A O 1
ATOM 596 N N . ARG A 1 74 ? 10.720 5.486 21.088 1.00 88.62 74 ARG A N 1
ATOM 597 C CA . ARG A 1 74 ? 10.447 4.069 21.339 1.00 88.62 74 ARG A CA 1
ATOM 598 C C . ARG A 1 74 ? 9.542 3.486 20.261 1.00 88.62 74 ARG A C 1
ATOM 600 O O . ARG A 1 74 ? 8.834 4.211 19.566 1.00 88.62 74 ARG A O 1
ATOM 607 N N . SER A 1 75 ? 9.513 2.159 20.186 1.00 83.25 75 SER A N 1
ATOM 608 C CA . SER A 1 75 ? 8.507 1.450 19.393 1.00 83.25 75 SER A CA 1
ATOM 609 C C . SER A 1 75 ? 7.119 1.518 20.064 1.00 83.25 75 SER A C 1
ATOM 611 O O . SER A 1 75 ? 7.044 1.618 21.297 1.00 83.25 75 SER A O 1
ATOM 613 N N . PRO A 1 76 ? 6.020 1.464 19.287 1.00 86.00 76 PRO A N 1
ATOM 614 C CA . PRO A 1 76 ? 4.668 1.331 19.827 1.00 86.00 76 PRO A CA 1
ATOM 615 C C . PRO A 1 76 ? 4.507 0.042 20.636 1.00 86.00 76 PRO A C 1
ATOM 617 O O . PRO A 1 76 ? 5.095 -0.987 20.291 1.00 86.00 76 PRO A O 1
ATOM 620 N N . THR A 1 77 ? 3.695 0.073 21.692 1.00 88.06 77 THR A N 1
ATOM 621 C CA . THR A 1 77 ? 3.325 -1.154 22.411 1.00 88.06 77 THR A CA 1
ATOM 622 C C . THR A 1 77 ? 2.271 -1.943 21.620 1.00 88.06 77 THR A C 1
ATOM 624 O O . THR A 1 77 ? 1.541 -1.358 20.815 1.00 88.06 77 THR A O 1
ATOM 627 N N . PRO A 1 78 ? 2.123 -3.262 21.847 1.00 85.06 78 PRO A N 1
ATOM 628 C CA . PRO A 1 78 ? 1.059 -4.045 21.212 1.00 85.06 78 PRO A CA 1
ATOM 629 C C . PRO A 1 78 ? -0.349 -3.476 21.451 1.00 85.06 78 PRO A C 1
ATOM 631 O O . PRO A 1 78 ? -1.195 -3.532 20.562 1.00 85.06 78 PRO A O 1
ATOM 634 N N . GLU A 1 79 ? -0.591 -2.883 22.622 1.00 85.00 79 GLU A N 1
ATOM 635 C CA . GLU A 1 79 ? -1.855 -2.220 22.960 1.00 85.00 79 GLU A CA 1
ATOM 636 C C . GLU A 1 79 ? -2.085 -0.953 22.132 1.00 85.00 79 GLU A C 1
ATOM 638 O O . GLU A 1 79 ? -3.183 -0.748 21.620 1.00 85.00 79 GLU A O 1
ATOM 643 N N . GLU A 1 80 ? -1.054 -0.122 21.948 1.00 83.38 80 GLU A N 1
ATOM 644 C CA . GLU A 1 80 ? -1.131 1.071 21.096 1.00 83.38 80 GLU A CA 1
ATOM 645 C C . GLU A 1 80 ? -1.378 0.699 19.630 1.00 83.38 80 GLU A C 1
ATOM 647 O O . GLU A 1 80 ? -2.164 1.363 18.956 1.00 83.38 80 GLU A O 1
ATOM 652 N N . VAL A 1 81 ? -0.764 -0.388 19.146 1.00 79.88 81 VAL A N 1
ATOM 653 C CA . VAL A 1 81 ? -1.023 -0.933 17.802 1.00 79.88 81 VAL A CA 1
ATOM 654 C C . VAL A 1 81 ? -2.466 -1.422 17.684 1.00 79.88 81 VAL A C 1
ATOM 656 O O . VAL A 1 81 ? -3.149 -1.090 16.715 1.00 79.88 81 VAL A O 1
ATOM 659 N N . ALA A 1 82 ? -2.960 -2.167 18.676 1.00 80.44 82 ALA A N 1
ATOM 660 C CA . ALA A 1 82 ? -4.342 -2.641 18.694 1.00 80.44 82 ALA A CA 1
ATOM 661 C C . ALA A 1 82 ? -5.348 -1.477 18.747 1.00 80.44 82 ALA A C 1
ATOM 663 O O . ALA A 1 82 ? -6.373 -1.509 18.064 1.00 80.44 82 ALA A O 1
ATOM 664 N N . LEU A 1 83 ? -5.043 -0.429 19.516 1.00 79.88 83 LEU A N 1
ATOM 665 C CA . LEU A 1 83 ? -5.868 0.772 19.610 1.00 79.88 83 LEU A CA 1
ATOM 666 C C . LEU A 1 83 ? -5.876 1.560 18.294 1.00 79.88 83 LEU A C 1
ATOM 668 O O . LEU A 1 83 ? -6.942 1.983 17.851 1.00 79.88 83 LEU A O 1
ATOM 672 N N . ALA A 1 84 ? -4.718 1.724 17.650 1.00 75.25 84 ALA A N 1
ATOM 673 C CA . ALA A 1 84 ? -4.618 2.360 16.339 1.00 75.25 84 ALA A CA 1
ATOM 674 C C . ALA A 1 84 ? -5.430 1.594 15.285 1.00 75.25 84 ALA A C 1
ATOM 676 O O . ALA A 1 84 ? -6.173 2.211 14.529 1.00 75.25 84 ALA A O 1
ATOM 677 N N . TYR A 1 85 ? -5.368 0.258 15.297 1.00 71.69 85 TYR A N 1
ATOM 678 C CA . TYR A 1 85 ? -6.162 -0.586 14.403 1.00 71.69 85 TYR A CA 1
ATOM 679 C C . TYR A 1 85 ? -7.669 -0.447 14.656 1.00 71.69 85 TYR A C 1
ATOM 681 O O . TYR A 1 85 ? -8.452 -0.350 13.719 1.00 71.69 85 TYR A O 1
ATOM 689 N N . LYS A 1 86 ? -8.088 -0.380 15.927 1.00 71.88 86 LYS A N 1
ATOM 690 C CA . LYS A 1 86 ? -9.495 -0.158 16.299 1.00 71.88 86 LYS A CA 1
ATOM 691 C C . LYS A 1 86 ? -10.014 1.213 15.848 1.00 71.88 86 LYS A C 1
ATOM 693 O O . LYS A 1 86 ? -11.200 1.346 15.559 1.00 71.88 86 LYS A O 1
ATOM 698 N N . ASN A 1 87 ? -9.138 2.213 15.818 1.00 69.00 87 ASN A N 1
ATOM 699 C CA . ASN A 1 87 ? -9.459 3.572 15.392 1.00 69.00 87 ASN A CA 1
ATOM 700 C C . ASN A 1 87 ? -9.266 3.795 13.886 1.00 69.00 87 ASN A C 1
ATOM 702 O O . ASN A 1 87 ? -9.519 4.905 13.416 1.00 69.00 87 ASN A O 1
ATOM 706 N N . ASP A 1 88 ? -8.827 2.788 13.126 1.00 68.31 88 ASP A N 1
ATOM 707 C CA . ASP A 1 88 ? -8.806 2.881 11.671 1.00 68.31 88 ASP A CA 1
ATOM 708 C C . ASP A 1 88 ? -10.245 2.812 11.147 1.00 68.31 88 ASP A C 1
ATOM 710 O O . ASP A 1 88 ? -10.855 1.751 11.022 1.00 68.31 88 ASP A O 1
ATOM 714 N N . LEU A 1 89 ? -10.808 3.991 10.884 1.00 65.25 89 LEU A N 1
ATOM 715 C CA . LEU A 1 89 ? -12.158 4.163 10.348 1.00 65.25 89 LEU A CA 1
ATOM 716 C C . LEU A 1 89 ? -12.204 3.999 8.822 1.00 65.25 89 LEU A C 1
ATOM 718 O O . LEU A 1 89 ? -13.249 4.231 8.211 1.00 65.25 89 LEU A O 1
ATOM 722 N N . SER A 1 90 ? -11.083 3.658 8.182 1.00 72.12 90 SER A N 1
ATOM 723 C CA . SER A 1 90 ? -11.009 3.575 6.728 1.00 72.12 90 SER A CA 1
ATOM 724 C C . SER A 1 90 ? -11.774 2.353 6.226 1.00 72.12 90 SER A C 1
ATOM 726 O O . SER A 1 90 ? -11.331 1.211 6.353 1.00 72.12 90 SER A O 1
ATOM 728 N N . ASP A 1 91 ? -12.915 2.593 5.579 1.00 78.06 91 ASP A N 1
ATOM 729 C CA . ASP A 1 91 ? -13.686 1.527 4.932 1.00 78.06 91 ASP A CA 1
ATOM 730 C C . ASP A 1 91 ? -12.877 0.807 3.851 1.00 78.06 91 ASP A C 1
ATOM 732 O O . ASP A 1 91 ? -13.062 -0.386 3.620 1.00 78.06 91 ASP A O 1
ATOM 736 N N . TYR A 1 92 ? -11.970 1.528 3.189 1.00 80.44 92 TYR A N 1
ATOM 737 C CA . TYR A 1 92 ? -11.145 1.019 2.105 1.00 80.44 92 TYR A CA 1
ATOM 738 C C . TYR A 1 92 ? -9.671 1.310 2.349 1.00 80.44 92 TYR A C 1
ATOM 740 O O . TYR A 1 92 ? -9.314 2.392 2.806 1.00 80.44 92 TYR A O 1
ATOM 748 N N . ALA A 1 93 ? -8.821 0.371 1.943 1.00 84.75 93 ALA A N 1
ATOM 749 C CA . ALA A 1 93 ? -7.387 0.585 1.828 1.00 84.75 93 ALA A CA 1
ATOM 750 C C . ALA A 1 93 ? -6.959 0.532 0.362 1.00 84.75 93 ALA A C 1
ATOM 752 O O . ALA A 1 93 ? -7.577 -0.144 -0.465 1.00 84.75 93 ALA A O 1
ATOM 753 N N . PHE A 1 94 ? -5.878 1.248 0.070 1.00 84.38 94 PHE A N 1
ATOM 754 C CA . PHE A 1 94 ? -5.157 1.200 -1.193 1.00 84.38 94 PHE A CA 1
ATOM 755 C C . PHE A 1 94 ? -3.713 0.794 -0.911 1.00 84.38 94 PHE A C 1
ATOM 757 O O . PHE A 1 94 ? -3.082 1.330 0.001 1.00 84.38 94 PHE A O 1
ATOM 764 N N . VAL A 1 95 ? -3.178 -0.127 -1.706 1.00 84.19 95 VAL A N 1
ATOM 765 C CA . VAL A 1 95 ? -1.759 -0.484 -1.673 1.00 84.19 95 VAL A CA 1
ATOM 766 C C . VAL A 1 95 ? -1.209 -0.546 -3.088 1.00 84.19 95 VAL A C 1
ATOM 768 O O . VAL A 1 95 ? -1.878 -1.006 -4.015 1.00 84.19 95 VAL A O 1
ATOM 771 N N . MET A 1 96 ? 0.034 -0.099 -3.231 1.00 86.75 96 MET A N 1
ATOM 772 C CA . MET A 1 96 ? 0.811 -0.196 -4.456 1.00 86.75 96 MET A CA 1
ATOM 773 C C . MET A 1 96 ? 2.125 -0.912 -4.147 1.00 86.75 96 MET A C 1
ATOM 775 O O . MET A 1 96 ? 2.909 -0.453 -3.316 1.00 86.75 96 MET A O 1
ATOM 779 N N . PHE A 1 97 ? 2.365 -2.038 -4.812 1.00 83.38 97 PHE A N 1
ATOM 780 C CA . PHE A 1 97 ? 3.615 -2.784 -4.727 1.00 83.38 97 PHE A CA 1
ATOM 781 C C . PHE A 1 97 ? 4.513 -2.380 -5.892 1.00 83.38 97 PHE A C 1
ATOM 783 O O . PHE A 1 97 ? 4.173 -2.601 -7.057 1.00 83.38 97 PHE A O 1
ATOM 790 N N . LEU A 1 98 ? 5.655 -1.780 -5.557 1.00 85.50 98 LEU A N 1
ATOM 791 C CA . LEU A 1 98 ? 6.670 -1.362 -6.513 1.00 85.50 98 LEU A CA 1
ATOM 792 C C . LEU A 1 98 ? 7.863 -2.322 -6.449 1.00 85.50 98 LEU A C 1
ATOM 794 O O . LEU A 1 98 ? 8.390 -2.556 -5.360 1.00 85.50 98 LEU A O 1
ATOM 798 N N . PRO A 1 99 ? 8.311 -2.866 -7.588 1.00 84.38 99 PRO A N 1
ATOM 799 C CA . PRO A 1 99 ? 9.483 -3.722 -7.627 1.00 84.38 99 PRO A CA 1
ATOM 800 C C . PRO A 1 99 ? 10.737 -2.873 -7.400 1.00 84.38 99 PRO A C 1
ATOM 802 O O . PRO A 1 99 ? 10.954 -1.862 -8.074 1.00 84.38 99 PRO A O 1
ATOM 805 N N . THR A 1 100 ? 11.57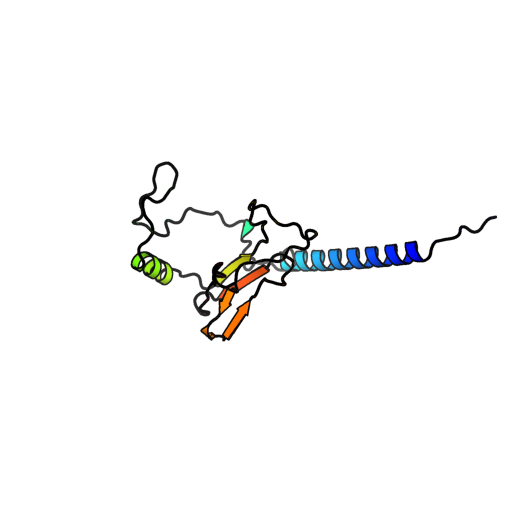3 -3.280 -6.451 1.00 84.56 100 THR A N 1
ATOM 806 C CA . THR A 1 100 ? 12.842 -2.613 -6.150 1.00 84.56 100 THR A CA 1
ATOM 807 C C . THR A 1 100 ? 13.983 -3.616 -6.109 1.00 84.56 100 THR A C 1
ATOM 809 O O . THR A 1 100 ? 13.806 -4.784 -5.762 1.00 84.56 100 THR A O 1
ATOM 812 N N . TYR A 1 101 ? 15.182 -3.162 -6.463 1.00 81.56 101 TYR A N 1
ATOM 813 C CA . TYR A 1 101 ? 16.394 -3.943 -6.257 1.00 81.56 101 TYR A CA 1
ATOM 814 C C . TYR A 1 101 ? 16.706 -4.008 -4.765 1.00 81.56 101 TYR A C 1
ATOM 816 O O . TYR A 1 101 ? 16.988 -2.974 -4.160 1.00 81.56 101 TYR A O 1
ATOM 824 N N . SER A 1 102 ? 16.735 -5.208 -4.186 1.00 81.75 102 SER A N 1
ATOM 825 C CA . SER A 1 102 ? 17.013 -5.413 -2.756 1.00 81.75 102 SER A CA 1
ATOM 826 C C . SER A 1 102 ? 18.303 -4.727 -2.288 1.00 81.75 102 SER A C 1
ATOM 828 O O . SER A 1 102 ? 18.326 -4.127 -1.221 1.00 81.75 102 SER A O 1
ATOM 830 N N . ALA A 1 103 ? 19.351 -4.752 -3.117 1.00 83.56 103 ALA A N 1
ATOM 831 C CA . ALA A 1 103 ? 20.653 -4.173 -2.791 1.00 83.56 103 ALA A CA 1
ATOM 832 C C . ALA A 1 103 ? 20.679 -2.635 -2.773 1.00 83.56 103 ALA A C 1
ATOM 834 O O . ALA A 1 103 ? 21.504 -2.050 -2.080 1.00 83.56 103 ALA A O 1
ATOM 835 N N . THR A 1 104 ? 19.829 -1.966 -3.561 1.00 87.44 104 THR A N 1
ATOM 836 C CA . THR A 1 104 ? 19.929 -0.504 -3.763 1.00 87.44 104 THR A CA 1
ATOM 837 C C . THR A 1 104 ? 18.664 0.263 -3.404 1.00 87.44 104 THR A C 1
ATOM 839 O O . THR A 1 104 ? 18.696 1.490 -3.354 1.00 87.44 104 THR A O 1
ATOM 842 N N . GLY A 1 105 ? 17.536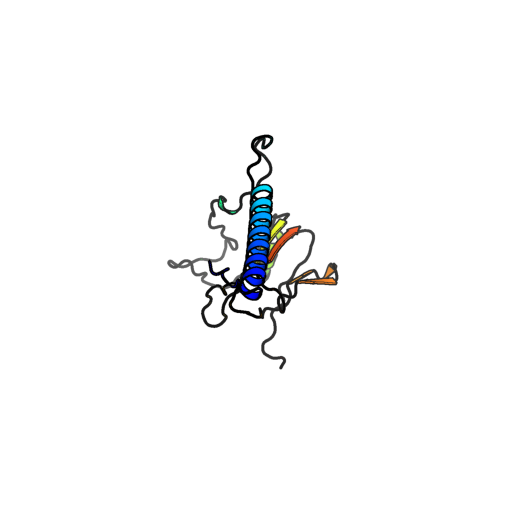 -0.424 -3.227 1.00 83.38 105 GLY A N 1
ATOM 843 C CA . GLY A 1 105 ? 16.216 0.180 -3.056 1.00 83.38 105 GLY A CA 1
ATOM 844 C C . GLY A 1 105 ? 15.678 0.902 -4.298 1.00 83.38 105 GLY A C 1
ATOM 845 O O . GLY A 1 105 ? 14.560 1.410 -4.264 1.00 83.38 105 GLY A O 1
ATOM 846 N N . LYS A 1 106 ? 16.431 0.958 -5.407 1.00 85.25 106 LYS A N 1
ATOM 847 C CA . LYS A 1 106 ? 15.985 1.611 -6.645 1.00 85.25 106 LYS A CA 1
ATOM 848 C C . LYS A 1 106 ? 14.882 0.800 -7.316 1.00 85.25 106 LYS A C 1
ATOM 850 O O . LYS A 1 106 ? 14.901 -0.427 -7.261 1.00 85.25 106 LYS A O 1
ATOM 855 N N . LEU A 1 107 ? 13.966 1.491 -7.995 1.00 84.75 107 LEU A N 1
ATOM 856 C CA . LEU A 1 107 ? 12.917 0.855 -8.792 1.00 84.75 107 LEU A CA 1
ATOM 857 C C . LEU A 1 107 ? 13.528 -0.042 -9.871 1.00 84.75 107 LEU A C 1
ATOM 859 O O . LEU A 1 107 ? 14.447 0.369 -10.584 1.00 84.75 107 LEU A O 1
ATOM 863 N N . ALA A 1 108 ? 12.998 -1.255 -9.989 1.00 85.19 108 ALA A N 1
ATOM 864 C CA . ALA A 1 108 ? 13.350 -2.160 -11.067 1.00 85.19 108 ALA A CA 1
ATOM 865 C C . ALA A 1 108 ? 12.575 -1.749 -12.335 1.00 85.19 108 ALA A C 1
ATOM 867 O O . ALA A 1 108 ? 11.341 -1.673 -12.298 1.00 85.19 108 ALA A O 1
ATOM 868 N N . PRO A 1 109 ? 13.263 -1.436 -13.447 1.00 82.06 109 PRO A N 1
ATOM 869 C CA . PRO A 1 109 ? 12.600 -1.073 -14.687 1.00 82.06 109 PRO A CA 1
ATOM 870 C C . PRO A 1 109 ? 11.925 -2.304 -15.328 1.00 82.06 109 PRO A C 1
ATOM 872 O O . PRO A 1 109 ? 12.280 -3.442 -15.015 1.00 82.06 109 PRO A O 1
ATOM 875 N N . PRO A 1 110 ? 10.931 -2.112 -16.216 1.00 74.25 110 PRO A N 1
ATOM 876 C CA . PRO A 1 110 ? 10.146 -3.218 -16.778 1.00 74.25 110 PRO A CA 1
ATOM 877 C C . PRO A 1 110 ? 10.959 -4.256 -17.565 1.00 74.25 110 PRO A C 1
ATOM 879 O O . PRO A 1 110 ? 10.514 -5.388 -17.721 1.00 74.25 110 PRO A O 1
ATOM 882 N N . ASP A 1 111 ? 12.121 -3.865 -18.078 1.00 78.94 111 ASP A N 1
ATOM 883 C CA . ASP A 1 111 ? 13.015 -4.656 -18.920 1.00 78.94 111 ASP A CA 1
ATOM 884 C C . ASP A 1 111 ? 14.098 -5.415 -18.138 1.00 78.94 111 ASP A C 1
ATOM 886 O O . ASP A 1 111 ? 14.832 -6.203 -18.732 1.00 78.94 111 ASP A O 1
ATOM 890 N N . SER A 1 112 ? 14.192 -5.247 -16.812 1.00 78.88 112 SER A N 1
ATOM 891 C CA . SER A 1 112 ? 15.237 -5.917 -16.025 1.00 78.88 112 SER A CA 1
ATOM 892 C C . SER A 1 112 ? 14.946 -7.378 -15.674 1.00 78.88 112 SER A C 1
ATOM 894 O O . SER A 1 112 ? 15.736 -7.987 -14.956 1.00 78.88 112 SER A O 1
ATOM 896 N N . ASN A 1 113 ? 13.843 -7.952 -16.179 1.00 76.06 113 ASN A N 1
ATOM 897 C CA . ASN A 1 113 ? 13.446 -9.352 -15.964 1.00 76.06 113 ASN A CA 1
ATOM 898 C C . ASN A 1 113 ? 13.540 -9.785 -14.487 1.00 76.06 113 ASN A C 1
ATOM 900 O O . ASN A 1 113 ? 13.960 -10.899 -14.174 1.00 76.06 113 ASN A O 1
ATOM 904 N N . TYR A 1 114 ? 13.184 -8.883 -13.567 1.00 75.56 114 TYR A N 1
ATOM 905 C CA . TYR A 1 114 ? 13.264 -9.145 -12.136 1.00 75.56 114 TYR A CA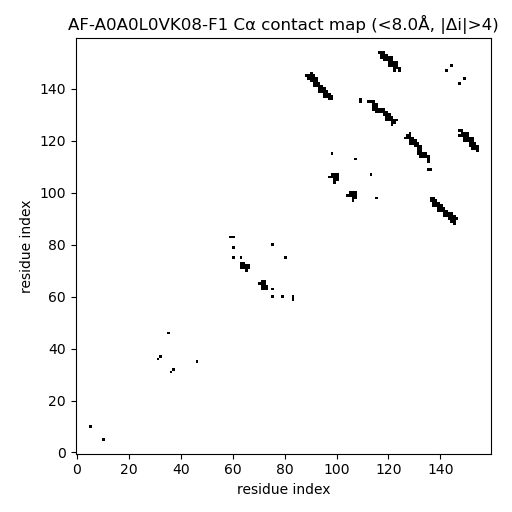 1
ATOM 906 C C . TYR A 1 114 ? 12.230 -10.192 -11.709 1.00 75.56 114 TYR A C 1
ATOM 908 O O . TYR A 1 114 ? 11.095 -10.204 -12.192 1.00 75.56 114 TYR A O 1
ATOM 916 N N . ASN A 1 115 ? 12.615 -11.011 -10.732 1.00 76.19 115 ASN A N 1
ATOM 917 C CA . ASN A 1 115 ? 11.696 -11.833 -9.953 1.00 76.19 115 ASN A CA 1
ATOM 918 C C . ASN A 1 115 ? 11.528 -11.184 -8.579 1.00 76.19 115 ASN A C 1
ATOM 920 O O . ASN A 1 115 ? 12.512 -10.934 -7.880 1.00 76.19 115 ASN A O 1
ATOM 924 N N . VAL A 1 116 ? 10.288 -10.878 -8.202 1.00 75.31 116 VAL A N 1
ATOM 925 C CA . VAL A 1 116 ? 9.995 -10.274 -6.899 1.00 75.31 116 VAL A CA 1
ATOM 926 C C . VAL A 1 116 ? 10.049 -11.355 -5.828 1.00 75.31 116 VAL A C 1
ATOM 928 O O . VAL A 1 116 ? 9.329 -12.341 -5.905 1.00 75.31 116 VAL A O 1
ATOM 931 N N . SER A 1 117 ? 10.857 -11.140 -4.794 1.00 72.56 117 SER A N 1
ATOM 932 C CA . SER A 1 117 ? 10.831 -11.928 -3.561 1.00 72.56 117 SER A CA 1
ATOM 933 C C . SER A 1 117 ? 10.196 -11.092 -2.452 1.00 72.56 117 SER A C 1
ATOM 935 O O . SER A 1 117 ? 10.675 -9.993 -2.169 1.00 72.56 117 SER A O 1
ATOM 937 N N . GLY A 1 118 ? 9.132 -11.571 -1.806 1.00 68.75 118 GLY A N 1
ATOM 938 C CA . GLY A 1 118 ? 8.536 -10.802 -0.705 1.00 68.75 118 GLY A CA 1
ATOM 939 C C . GLY A 1 118 ? 7.348 -11.424 0.012 1.00 68.75 118 GLY A C 1
ATOM 940 O O . GLY A 1 118 ? 6.660 -10.701 0.729 1.00 68.75 118 GLY A O 1
ATOM 941 N N . GLY A 1 119 ? 7.079 -12.713 -0.197 1.00 77.81 119 GLY A N 1
ATOM 942 C CA . GLY A 1 119 ? 5.950 -13.419 0.401 1.00 77.81 119 GLY A CA 1
ATOM 943 C C . GLY A 1 119 ? 4.574 -12.916 -0.067 1.00 77.81 119 GLY A C 1
ATOM 944 O O . GLY A 1 119 ? 4.429 -11.803 -0.593 1.00 77.81 119 GLY A O 1
ATOM 945 N N . PRO A 1 120 ? 3.522 -13.732 0.085 1.00 83.94 120 PRO A N 1
ATOM 946 C CA . PRO A 1 120 ? 2.197 -13.365 -0.385 1.00 83.94 120 PRO A CA 1
ATOM 947 C C . PRO A 1 120 ? 1.539 -12.286 0.482 1.00 83.94 120 PRO A C 1
ATOM 949 O O . PRO A 1 120 ? 1.769 -12.189 1.691 1.00 83.94 120 PRO A O 1
ATOM 952 N N . PHE A 1 121 ? 0.665 -11.502 -0.144 1.00 87.31 121 PHE A N 1
ATOM 953 C CA . PHE A 1 121 ? -0.355 -10.731 0.563 1.00 87.31 121 PHE A CA 1
ATOM 954 C C . PHE A 1 121 ? -1.622 -11.584 0.661 1.00 87.31 121 PHE A C 1
ATOM 956 O O . PHE A 1 121 ? -2.163 -11.982 -0.367 1.00 87.31 121 PHE A O 1
ATOM 963 N N . VAL A 1 122 ? -2.072 -11.923 1.866 1.00 89.56 122 VAL A N 1
ATOM 964 C CA . VAL A 1 122 ? -3.101 -12.953 2.080 1.00 89.56 122 VAL A CA 1
ATOM 965 C C . VAL A 1 122 ? -4.374 -12.388 2.692 1.00 89.56 122 VAL A C 1
ATOM 967 O O . VAL A 1 122 ? -4.322 -11.511 3.551 1.00 89.56 122 VAL A O 1
ATOM 970 N N . PHE A 1 123 ? -5.504 -12.965 2.288 1.00 89.00 123 PHE A N 1
ATOM 971 C CA . PHE A 1 123 ? -6.832 -12.766 2.857 1.00 89.00 123 PHE A CA 1
ATOM 972 C C . PHE A 1 123 ? -7.274 -14.083 3.515 1.00 89.00 123 PHE A C 1
ATOM 974 O O . PHE A 1 123 ? -7.942 -14.903 2.878 1.00 89.00 123 PHE A O 1
ATOM 981 N N . PRO A 1 124 ? -6.857 -14.340 4.769 1.00 86.50 124 PRO A N 1
ATOM 982 C CA . PRO A 1 124 ? -6.987 -15.639 5.442 1.00 86.50 124 PRO A CA 1
ATOM 983 C C . PRO A 1 124 ? -8.421 -16.172 5.467 1.00 86.50 124 PRO A C 1
ATOM 985 O O . PRO A 1 124 ? -8.655 -17.321 5.098 1.00 86.50 124 PRO A O 1
ATOM 988 N N . ASP A 1 125 ? -9.383 -15.323 5.834 1.00 86.69 125 ASP A N 1
ATOM 989 C CA . ASP A 1 125 ? -10.791 -15.707 5.979 1.00 86.69 125 ASP A CA 1
ATOM 990 C C . ASP A 1 125 ? -11.414 -16.119 4.633 1.00 86.69 125 ASP A C 1
ATOM 992 O O . ASP A 1 125 ? -12.392 -16.859 4.588 1.00 86.69 125 ASP A O 1
ATOM 996 N N . HIS A 1 126 ? -10.801 -15.686 3.529 1.00 87.25 126 HIS A N 1
ATOM 997 C CA . HIS A 1 126 ? -11.235 -15.960 2.163 1.00 87.25 126 HIS A CA 1
ATOM 998 C C . HIS A 1 126 ? -10.346 -16.998 1.462 1.00 87.25 126 HIS A C 1
ATOM 1000 O O . HIS A 1 126 ? -10.573 -17.317 0.298 1.00 87.25 126 HIS A O 1
ATOM 1006 N N . LYS A 1 127 ? -9.338 -17.536 2.165 1.00 86.00 127 LYS A N 1
ATOM 1007 C CA . LYS A 1 127 ? -8.436 -18.601 1.697 1.00 86.00 127 LYS A CA 1
ATOM 1008 C C . LYS A 1 127 ? -7.740 -18.298 0.364 1.00 86.00 127 LYS A C 1
ATOM 1010 O O . LYS A 1 127 ? -7.425 -19.216 -0.390 1.00 86.00 127 LYS 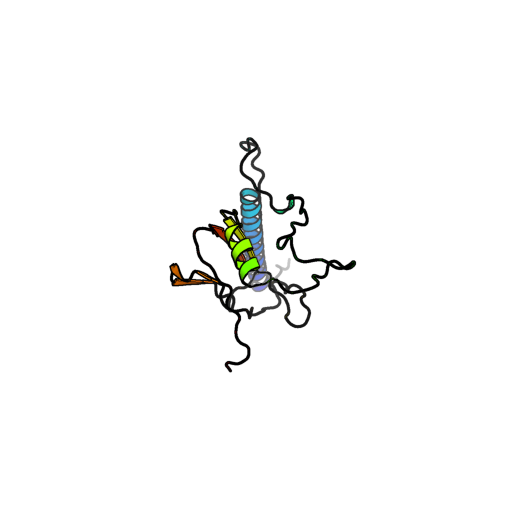A O 1
ATOM 1015 N N . PHE A 1 128 ? -7.463 -17.025 0.084 1.00 85.81 128 PHE A N 1
ATOM 1016 C CA . PHE A 1 128 ? -6.695 -16.622 -1.093 1.00 85.81 128 PHE A CA 1
ATOM 1017 C C . PHE A 1 128 ? -5.586 -15.634 -0.733 1.00 85.81 128 PHE A C 1
ATOM 1019 O O . PHE A 1 128 ? -5.578 -15.019 0.334 1.00 85.81 128 PHE A O 1
ATOM 1026 N N . GLY A 1 129 ? -4.623 -15.488 -1.637 1.00 84.94 129 GLY A N 1
ATOM 1027 C CA . GLY A 1 129 ? -3.549 -14.519 -1.504 1.00 84.94 129 GLY A CA 1
ATOM 1028 C C . GLY A 1 129 ? -2.890 -14.218 -2.840 1.00 84.94 129 GLY A C 1
ATOM 1029 O O . GLY A 1 129 ? -2.972 -15.001 -3.785 1.00 84.94 129 GLY A O 1
ATOM 1030 N N . ILE A 1 130 ? -2.236 -13.068 -2.901 1.00 83.94 130 ILE A N 1
ATOM 1031 C CA . ILE A 1 130 ? -1.501 -12.575 -4.058 1.00 83.94 130 ILE A CA 1
ATOM 1032 C C . ILE A 1 130 ? -0.031 -12.923 -3.840 1.00 83.94 130 ILE A C 1
ATOM 1034 O O . ILE A 1 130 ? 0.609 -12.378 -2.938 1.00 83.94 130 ILE A O 1
ATOM 1038 N N . LYS A 1 131 ? 0.486 -13.862 -4.637 1.00 84.31 131 LYS A N 1
ATOM 1039 C CA . LYS A 1 131 ? 1.917 -14.181 -4.717 1.00 84.31 131 LYS A CA 1
ATOM 1040 C C . LYS A 1 131 ? 2.556 -13.336 -5.812 1.00 84.31 131 LYS A C 1
ATOM 1042 O O . LYS A 1 131 ? 2.045 -13.313 -6.925 1.00 84.31 131 LYS A O 1
ATOM 1047 N N . PHE A 1 132 ? 3.681 -12.699 -5.500 1.00 80.75 132 PHE A N 1
ATOM 1048 C CA . PHE A 1 132 ? 4.356 -11.771 -6.413 1.00 80.75 132 PHE A CA 1
ATOM 1049 C C . PHE A 1 132 ? 5.475 -12.423 -7.238 1.00 80.75 132 PHE A C 1
ATOM 1051 O O . PHE A 1 132 ? 5.981 -11.794 -8.160 1.00 80.75 132 PHE A O 1
ATOM 1058 N N . ASP A 1 133 ? 5.826 -13.678 -6.946 1.00 75.75 133 ASP A N 1
ATOM 1059 C CA . ASP A 1 133 ? 7.020 -14.377 -7.455 1.00 75.75 133 ASP A CA 1
ATOM 1060 C C . ASP A 1 133 ? 7.076 -14.515 -8.993 1.00 75.75 133 ASP A C 1
ATOM 1062 O O . ASP A 1 133 ? 8.125 -14.811 -9.559 1.00 75.75 133 ASP A O 1
ATOM 1066 N N . HIS A 1 134 ? 5.963 -14.251 -9.684 1.00 73.31 134 HIS A N 1
ATOM 1067 C CA . HIS A 1 134 ? 5.846 -14.274 -11.150 1.00 73.31 134 HIS A CA 1
ATOM 1068 C C . HIS A 1 134 ? 5.190 -13.012 -11.720 1.00 73.31 134 HIS A C 1
ATOM 1070 O O . HIS A 1 134 ? 4.703 -13.000 -12.852 1.00 73.31 134 HIS A O 1
ATOM 1076 N N . GLN A 1 135 ? 5.102 -11.955 -10.915 1.00 74.06 135 GLN A N 1
ATOM 1077 C CA . GLN A 1 135 ? 4.384 -10.749 -11.284 1.00 74.06 135 GLN A CA 1
ATOM 1078 C C . GLN A 1 135 ? 5.366 -9.713 -11.823 1.00 74.06 135 GLN A C 1
ATOM 1080 O O . GLN A 1 135 ? 6.166 -9.138 -11.090 1.00 74.06 135 GLN A O 1
ATOM 1085 N N . HIS A 1 136 ? 5.282 -9.478 -13.132 1.00 75.62 136 HIS A N 1
ATOM 1086 C CA . HIS A 1 136 ? 6.040 -8.434 -13.806 1.00 75.62 136 HIS A CA 1
ATOM 1087 C C . HIS A 1 136 ? 5.201 -7.158 -13.856 1.00 75.62 136 HIS A C 1
ATOM 1089 O O . HIS A 1 136 ? 4.200 -7.072 -14.571 1.00 75.62 136 HIS A O 1
ATOM 1095 N N . GLY A 1 137 ? 5.614 -6.161 -13.087 1.00 78.75 137 GLY A N 1
ATOM 1096 C CA . GLY A 1 137 ? 5.042 -4.825 -13.085 1.00 78.75 137 GLY A CA 1
ATOM 1097 C C . GLY A 1 137 ? 4.670 -4.333 -11.695 1.00 78.75 137 GLY A C 1
ATOM 1098 O O . GLY A 1 137 ? 5.072 -4.873 -10.668 1.00 78.75 137 GLY A O 1
ATOM 1099 N N . ILE A 1 138 ? 3.885 -3.263 -11.698 1.00 82.31 138 ILE A N 1
ATOM 1100 C CA . ILE A 1 138 ? 3.315 -2.657 -10.500 1.00 82.31 138 ILE A CA 1
ATOM 1101 C C . ILE A 1 138 ? 1.996 -3.364 -10.197 1.00 82.31 138 ILE A C 1
ATOM 1103 O O . ILE A 1 138 ? 1.175 -3.557 -11.098 1.00 82.31 138 ILE A O 1
ATOM 1107 N N . VAL A 1 139 ? 1.787 -3.727 -8.932 1.00 81.25 139 VAL A N 1
ATOM 1108 C CA . VAL A 1 139 ? 0.494 -4.237 -8.462 1.00 81.25 139 VAL A CA 1
ATOM 1109 C C . VAL A 1 139 ? -0.187 -3.149 -7.649 1.00 81.25 139 VAL A C 1
ATOM 1111 O O . VAL A 1 139 ? 0.343 -2.713 -6.632 1.00 81.25 139 VAL A O 1
ATOM 1114 N N . GLU A 1 140 ? -1.369 -2.736 -8.088 1.00 87.88 140 GLU A N 1
ATOM 1115 C CA . GLU A 1 140 ? -2.251 -1.826 -7.360 1.00 87.88 140 GLU A CA 1
ATOM 1116 C C . GLU A 1 140 ? -3.478 -2.598 -6.887 1.00 87.88 140 GLU A C 1
ATOM 1118 O O . GLU A 1 140 ? -4.047 -3.398 -7.634 1.00 87.88 140 GLU A O 1
ATOM 1123 N N . MET A 1 141 ? -3.895 -2.366 -5.647 1.00 84.75 141 MET A N 1
ATOM 1124 C CA . MET A 1 141 ? -5.062 -3.030 -5.082 1.00 84.75 141 MET A CA 1
ATOM 1125 C C . MET A 1 141 ? -5.842 -2.082 -4.178 1.00 84.75 141 MET A C 1
ATOM 1127 O O . MET A 1 141 ? -5.263 -1.357 -3.371 1.00 84.75 141 MET A O 1
ATOM 1131 N N . ILE A 1 142 ? -7.169 -2.136 -4.307 1.00 87.31 142 ILE A N 1
ATOM 1132 C CA . ILE A 1 142 ? -8.139 -1.484 -3.424 1.00 87.31 142 ILE A CA 1
ATOM 1133 C C . ILE A 1 142 ? -9.045 -2.570 -2.854 1.00 87.31 142 ILE A C 1
ATOM 1135 O O . ILE A 1 142 ? -9.544 -3.409 -3.603 1.00 87.31 142 ILE A O 1
ATOM 1139 N N . TRP A 1 143 ? -9.277 -2.556 -1.546 1.00 85.94 143 TRP A N 1
ATOM 1140 C CA . TRP A 1 143 ? -10.190 -3.495 -0.891 1.00 85.94 143 TRP A CA 1
ATOM 1141 C C . TRP A 1 143 ? -10.870 -2.848 0.312 1.00 85.94 143 TRP A C 1
ATOM 1143 O O . TRP A 1 143 ? -10.403 -1.821 0.804 1.00 85.94 143 TRP A O 1
ATOM 1153 N N . LYS A 1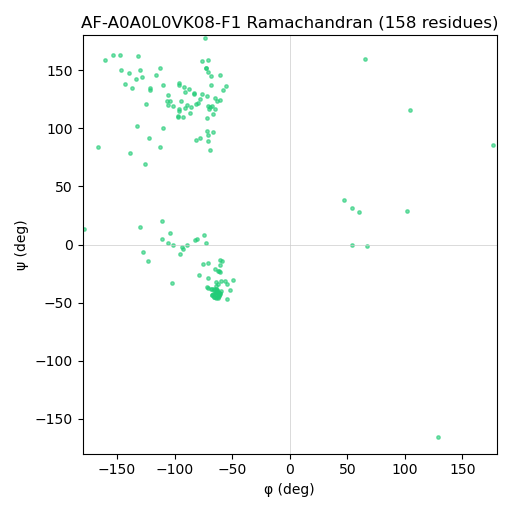 144 ? -11.965 -3.450 0.795 1.00 84.44 144 LYS A N 1
ATOM 1154 C CA . LYS A 1 144 ? -12.630 -2.999 2.024 1.00 84.44 144 LYS A CA 1
ATOM 1155 C C . LYS A 1 144 ? -11.867 -3.471 3.264 1.00 84.44 144 LYS A C 1
ATOM 1157 O O . LYS A 1 144 ? -12.070 -4.594 3.723 1.00 84.44 144 LYS A O 1
ATOM 1162 N N . ALA A 1 145 ? -10.948 -2.661 3.775 1.00 84.38 145 ALA A N 1
ATOM 1163 C CA . ALA A 1 145 ? -10.000 -3.087 4.807 1.00 84.38 145 ALA A CA 1
ATOM 1164 C C . ALA A 1 145 ? -10.672 -3.516 6.116 1.00 84.38 145 ALA A C 1
ATOM 1166 O O . ALA A 1 145 ? -10.220 -4.472 6.744 1.00 84.38 145 ALA A O 1
ATOM 1167 N N . ASN A 1 146 ? -11.789 -2.876 6.465 1.00 80.69 146 ASN A N 1
ATOM 1168 C CA . ASN A 1 146 ? -12.578 -3.202 7.650 1.00 80.69 146 ASN A CA 1
ATOM 1169 C C . ASN A 1 146 ? -13.424 -4.483 7.516 1.00 80.69 146 ASN A C 1
ATOM 1171 O O . ASN A 1 146 ? -13.874 -5.022 8.524 1.00 80.69 146 ASN A O 1
ATOM 1175 N N . GLN A 1 147 ? -13.644 -4.985 6.295 1.00 82.75 147 GLN A N 1
ATOM 1176 C CA . GLN A 1 147 ? -14.403 -6.219 6.045 1.00 82.75 147 GLN A CA 1
ATOM 1177 C C . GLN A 1 147 ? -13.499 -7.416 5.748 1.00 82.75 147 GLN A C 1
ATOM 1179 O O . GLN A 1 147 ? -13.833 -8.547 6.095 1.00 82.75 147 GLN A O 1
ATOM 1184 N N . TYR A 1 148 ? -12.355 -7.178 5.107 1.00 83.69 148 TYR A N 1
ATOM 1185 C CA . TYR A 1 148 ? -11.443 -8.231 4.682 1.00 83.69 148 TYR A CA 1
ATOM 1186 C C . TYR A 1 148 ? -10.169 -8.192 5.525 1.00 83.69 148 TYR A C 1
ATOM 1188 O O . TYR A 1 148 ? -9.253 -7.402 5.266 1.00 83.69 148 TYR A O 1
ATOM 1196 N N . ARG A 1 149 ? -10.093 -9.091 6.518 1.00 84.31 149 ARG A N 1
ATOM 1197 C CA . ARG A 1 149 ? -8.855 -9.331 7.269 1.00 84.31 149 ARG A CA 1
ATOM 1198 C C . ARG A 1 149 ? -7.741 -9.689 6.289 1.00 84.31 149 ARG A C 1
ATOM 1200 O O . ARG A 1 149 ? -7.967 -10.464 5.358 1.00 84.31 149 ARG A O 1
ATOM 1207 N N . HIS A 1 150 ? -6.557 -9.124 6.494 1.00 87.12 150 HIS A N 1
ATOM 1208 C CA . HIS A 1 150 ? -5.444 -9.227 5.557 1.00 87.12 150 HIS A CA 1
ATOM 1209 C C . HIS A 1 150 ? -4.093 -9.250 6.279 1.00 87.12 150 HIS A C 1
ATOM 1211 O O . HIS A 1 150 ? -3.947 -8.646 7.341 1.00 87.12 150 HIS A O 1
ATOM 1217 N N . TYR A 1 151 ? -3.100 -9.924 5.690 1.00 82.69 151 TYR A N 1
ATOM 1218 C CA . TYR A 1 151 ? -1.727 -9.964 6.202 1.00 82.69 151 TYR A CA 1
ATOM 1219 C C . TYR A 1 151 ? -0.702 -9.879 5.074 1.00 82.69 151 TYR A C 1
ATOM 1221 O O . TYR A 1 151 ? -0.895 -10.440 3.993 1.00 82.69 151 TYR A O 1
ATOM 1229 N N . LYS A 1 152 ? 0.443 -9.254 5.357 1.00 80.81 152 LYS A N 1
ATOM 1230 C CA . LYS A 1 152 ? 1.659 -9.432 4.563 1.00 80.81 152 LYS A CA 1
ATOM 1231 C C . LYS A 1 152 ? 2.522 -10.483 5.248 1.00 80.81 152 LYS A C 1
ATOM 1233 O O . LYS A 1 152 ? 2.987 -10.259 6.362 1.00 80.81 152 LYS A O 1
ATOM 1238 N N . LEU A 1 153 ? 2.720 -11.628 4.599 1.00 77.00 153 LEU A N 1
ATOM 1239 C CA . LEU A 1 153 ? 3.626 -12.648 5.117 1.00 77.00 153 LEU A CA 1
ATOM 1240 C C . LEU A 1 153 ? 5.058 -12.308 4.704 1.00 77.00 153 LEU A C 1
ATOM 1242 O O . LEU A 1 153 ? 5.321 -12.056 3.528 1.00 77.00 153 LEU A O 1
ATOM 1246 N N . LEU A 1 154 ? 5.977 -12.310 5.670 1.00 70.12 154 LEU A N 1
ATOM 1247 C CA . LEU A 1 154 ? 7.406 -12.245 5.387 1.00 70.12 154 LEU A CA 1
ATOM 1248 C C . LEU A 1 154 ? 7.860 -13.619 4.891 1.00 70.12 154 LEU A C 1
ATOM 1250 O O . LEU A 1 154 ? 7.598 -14.636 5.532 1.00 70.12 154 LEU A O 1
ATOM 1254 N N . THR A 1 155 ? 8.557 -13.664 3.760 1.00 58.28 155 THR A N 1
ATOM 1255 C CA . THR A 1 155 ? 9.352 -14.841 3.399 1.00 58.28 155 THR A CA 1
ATOM 1256 C C . THR A 1 155 ? 10.493 -14.957 4.405 1.00 58.28 155 THR A C 1
ATOM 1258 O O . THR A 1 155 ? 11.358 -14.084 4.450 1.00 58.28 155 THR A O 1
ATOM 1261 N N . SER A 1 156 ? 10.470 -15.998 5.243 1.00 43.22 156 SER A N 1
ATOM 1262 C CA . SER A 1 156 ? 11.583 -16.309 6.144 1.00 43.22 156 SER A CA 1
ATOM 1263 C C . SER A 1 156 ? 12.838 -16.585 5.309 1.00 43.22 156 SER A C 1
ATOM 1265 O O . SER A 1 156 ? 12.792 -17.481 4.466 1.00 43.22 156 SER A O 1
ATOM 1267 N N . PRO A 1 157 ? 13.959 -15.876 5.528 1.00 45.31 157 PRO A N 1
ATOM 1268 C CA . PRO A 1 157 ? 15.224 -16.195 4.870 1.00 45.31 157 PRO A CA 1
ATOM 1269 C C . PRO A 1 157 ? 15.890 -17.471 5.425 1.00 45.31 157 PRO A C 1
ATOM 1271 O O . PRO A 1 157 ? 16.971 -17.822 4.972 1.00 45.31 157 PRO A O 1
ATOM 1274 N N . TYR A 1 158 ? 15.268 -18.164 6.390 1.00 33.97 158 TYR A N 1
ATOM 1275 C CA . TYR A 1 158 ? 15.854 -19.302 7.116 1.00 33.97 158 TYR A CA 1
ATOM 1276 C C . TYR A 1 158 ? 15.212 -20.664 6.805 1.00 33.97 158 TYR A C 1
ATOM 1278 O O . TYR A 1 158 ? 15.330 -21.590 7.601 1.00 33.97 158 TYR A O 1
ATOM 1286 N N . LEU A 1 159 ? 14.509 -20.801 5.679 1.00 33.97 159 LEU A N 1
ATOM 1287 C CA . LEU A 1 159 ? 14.029 -22.100 5.189 1.00 33.97 159 LEU A CA 1
ATOM 1288 C C . LEU A 1 159 ? 14.491 -22.325 3.745 1.00 33.97 159 LEU A C 1
ATOM 1290 O O . LEU A 1 159 ? 13.685 -22.307 2.815 1.00 33.97 159 LEU A O 1
ATOM 1294 N N . LEU A 1 160 ? 15.802 -22.514 3.595 1.00 34.88 160 LEU A N 1
ATOM 1295 C CA . LEU A 1 160 ? 16.459 -23.275 2.532 1.00 34.88 160 LEU A CA 1
ATOM 1296 C C . LEU A 1 160 ? 17.584 -24.089 3.171 1.00 34.88 160 LEU A C 1
ATOM 1298 O O . LEU A 1 160 ? 18.300 -23.504 4.016 1.00 34.88 160 LEU A O 1
#

Organism: NCBI:txid1165861

Sequence (160 aa):
MTAGYVDPNALNIAHGDLSKRKKVQERASLQRFSIGLNNTTNSIKQSIRWQRVKWDLVKLYPNIIFDKNNNPNRSPTPEEVALAYKNDLSDYAFVMFLPTYSATGKLAPPDSNYNVSGGPFVFPDHKFGIKFDHQHGIVEMIWKANQYRHYKLLTSPYLL

Mean predicted aligned error: 16.99 Å

Solvent-accessible surface area (backbone atoms only — not comparable to full-atom values): 10519 Å² total; per-residue (Å²): 135,83,82,79,87,75,62,69,65,61,54,52,52,50,52,53,51,53,54,51,52,49,52,52,50,53,52,51,49,51,46,46,66,75,73,66,78,68,97,82,78,71,80,95,66,89,76,89,58,72,93,72,60,82,84,74,93,73,70,78,54,82,87,58,56,58,50,99,82,71,45,63,78,60,81,82,50,75,66,56,51,52,50,42,59,73,66,57,79,51,58,57,44,77,50,72,49,74,52,51,39,87,93,74,67,45,73,57,60,93,83,67,77,69,71,49,84,64,44,37,44,32,28,69,94,74,76,46,62,52,69,44,63,84,50,84,66,74,49,74,50,76,48,48,48,76,80,49,62,68,47,78,43,76,62,69,91,81,81,124

InterPro domains:
  IPR046798 Tet-like 2OG-Fe(II) oxygenase [PF20515] (87-151)

pLDDT: mean 70.44, std 15.1, range [33.97, 89.56]

Secondary structure (DSSP, 8-state):
-PPPPPPHHHHHHHHHHHHHHHHHHHHHHHHHHHHS--TT---S-S---GGG-------SSTTPPB-TTS-BSSPPPHHHHHHHHHT---S-EEEEE--B-TTT-PBPPTTS-----S--EEEGGGTEEE--TT--S-EEEEE-TTTS--EE----TT--

Foldseek 3Di:
DDDDDDDVVVVVVVVVVVVVVVVVVVVVVVCDVVQDDDPPDDPPDDDPPVVPDDDDDDPLQPPFDADPVRDTPDDDDPVSVVVSVVPPPQQKDKDKDFDADPVPRHGDDLPNPDFDDFAWKDQVVVPDTDDRRPPRDMDIDMDRPVVTPIDGDGDPPPDD

Radius of gyration: 23.77 Å; Cα contacts (8 Å, |Δi|>4): 131; chains: 1; bounding box: 42×41×87 Å